Protein AF-A0A219AIZ8-F1 (afdb_monomer_lite)

Secondary structure (DSSP, 8-state):
----HHHHHHHHHHHHTTS-HHHHHHHHHHHHTT-SS-HHHHHHHHHTTTTSGGG-GGGS--HHHHHHHHHHHHHS----

Structure (mmCIF, N/CA/C/O backbone):
data_AF-A0A219AIZ8-F1
#
_entry.id   AF-A0A219AIZ8-F1
#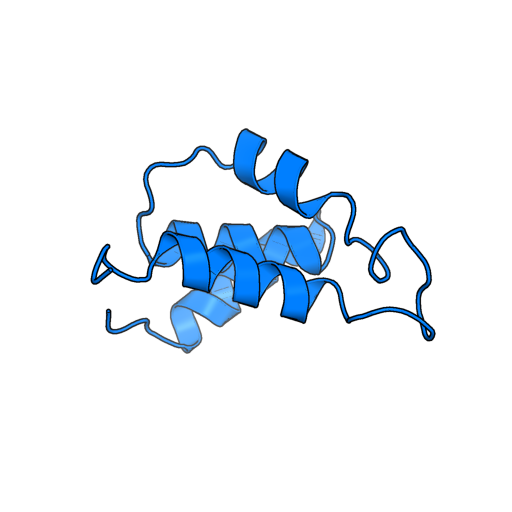
loop_
_atom_site.group_PDB
_atom_site.id
_atom_site.type_symbol
_atom_site.label_atom_id
_atom_site.label_alt_id
_atom_site.label_comp_id
_atom_site.label_asym_id
_atom_site.label_entity_id
_atom_site.label_seq_id
_atom_site.pdbx_PDB_ins_code
_atom_site.Cartn_x
_atom_site.Cartn_y
_atom_site.Cartn_z
_atom_site.occupancy
_atom_site.B_iso_or_equiv
_atom_site.auth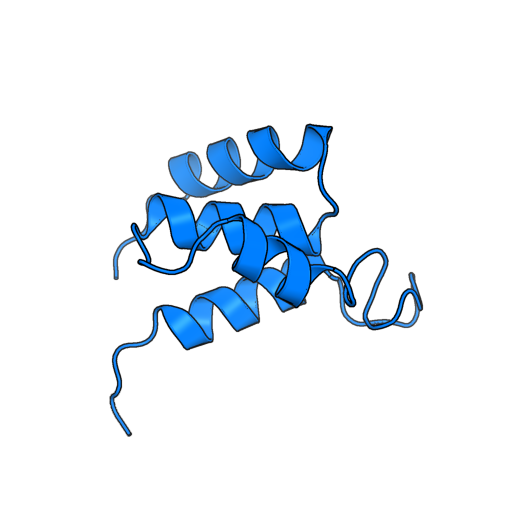_seq_id
_atom_site.auth_comp_id
_atom_site.auth_asym_id
_atom_site.auth_atom_id
_atom_site.pdbx_PDB_model_num
ATOM 1 N N . MET A 1 1 ? -16.552 -6.084 5.453 1.00 65.62 1 MET A N 1
ATOM 2 C CA . MET A 1 1 ? -15.992 -4.812 5.972 1.00 65.62 1 MET A CA 1
ATOM 3 C C . MET A 1 1 ? -16.451 -3.647 5.098 1.00 65.62 1 MET A C 1
ATOM 5 O O . MET A 1 1 ? -16.482 -3.821 3.888 1.00 65.62 1 MET A O 1
ATOM 9 N N . ASP A 1 2 ? -16.807 -2.495 5.676 1.00 77.50 2 ASP A N 1
ATOM 10 C CA . 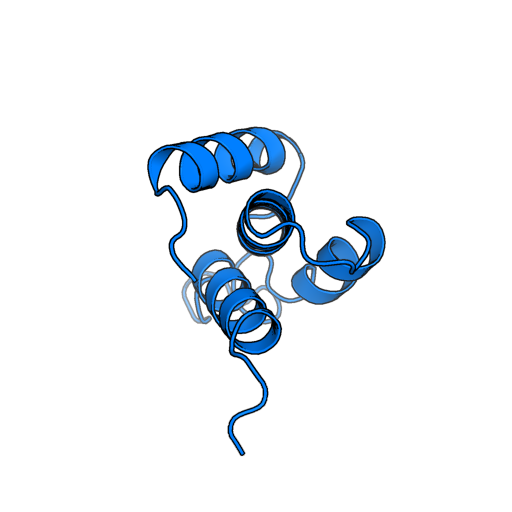ASP A 1 2 ? -17.228 -1.303 4.917 1.00 77.50 2 ASP A CA 1
ATOM 11 C C . ASP A 1 2 ? -16.118 -0.236 4.976 1.00 77.50 2 ASP A C 1
ATOM 13 O O . ASP A 1 2 ? -15.908 0.411 6.004 1.00 77.50 2 ASP A O 1
ATOM 17 N N . LEU A 1 3 ? -15.320 -0.124 3.907 1.00 84.56 3 LEU A N 1
ATOM 18 C CA . LEU A 1 3 ? -14.191 0.810 3.826 1.00 84.56 3 LEU A CA 1
ATOM 19 C C . LEU A 1 3 ? -14.625 2.107 3.140 1.00 84.56 3 LEU A C 1
ATOM 21 O O . LEU A 1 3 ? -15.108 2.103 2.008 1.00 84.56 3 LEU A O 1
ATOM 25 N N . ASN A 1 4 ? -14.374 3.247 3.787 1.00 92.06 4 ASN A N 1
ATOM 26 C CA . ASN A 1 4 ? -14.612 4.547 3.171 1.00 92.06 4 ASN A CA 1
ATOM 27 C C . ASN A 1 4 ? -13.600 4.796 2.041 1.00 92.06 4 ASN A C 1
ATOM 29 O O . ASN A 1 4 ? -12.409 5.001 2.289 1.00 92.06 4 ASN A O 1
ATOM 33 N N . SER A 1 5 ? -14.085 4.828 0.800 1.00 92.25 5 SER A N 1
ATOM 34 C CA . SER A 1 5 ? -13.246 4.983 -0.393 1.00 92.25 5 SER A CA 1
ATOM 35 C C . SER A 1 5 ? -12.410 6.266 -0.398 1.00 92.25 5 SER A C 1
ATOM 37 O O . SER A 1 5 ? -11.260 6.232 -0.833 1.00 92.25 5 SER A O 1
ATOM 39 N N . LYS A 1 6 ? -12.928 7.379 0.144 1.00 95.75 6 LYS A N 1
ATOM 40 C CA . LYS A 1 6 ? -12.174 8.640 0.249 1.00 95.75 6 LYS A CA 1
ATOM 41 C C . LYS A 1 6 ? -11.025 8.524 1.245 1.00 95.75 6 LYS A C 1
ATOM 43 O O . LYS A 1 6 ? -9.918 8.951 0.938 1.00 95.75 6 LYS A O 1
ATOM 48 N N . SER A 1 7 ? -11.269 7.918 2.408 1.00 95.44 7 SER A N 1
ATOM 49 C CA . SER A 1 7 ? -10.226 7.698 3.418 1.00 95.44 7 SER A CA 1
ATOM 50 C C . SER A 1 7 ? -9.121 6.777 2.900 1.00 95.44 7 SER A C 1
ATOM 52 O O . SER A 1 7 ? -7.942 7.045 3.130 1.00 95.44 7 SER A O 1
ATOM 54 N N . VAL A 1 8 ? -9.492 5.725 2.160 1.00 96.00 8 VAL A N 1
ATOM 55 C CA . VAL A 1 8 ? -8.535 4.832 1.489 1.00 96.00 8 VAL A CA 1
ATOM 56 C C . VAL A 1 8 ? -7.708 5.601 0.463 1.00 96.00 8 VAL A C 1
ATOM 58 O O . VAL A 1 8 ? -6.480 5.550 0.511 1.00 96.00 8 VAL A O 1
ATOM 61 N N . GLU A 1 9 ? -8.351 6.347 -0.438 1.00 97.06 9 GLU A N 1
ATOM 62 C CA . GLU A 1 9 ? -7.647 7.115 -1.467 1.00 97.06 9 GLU A C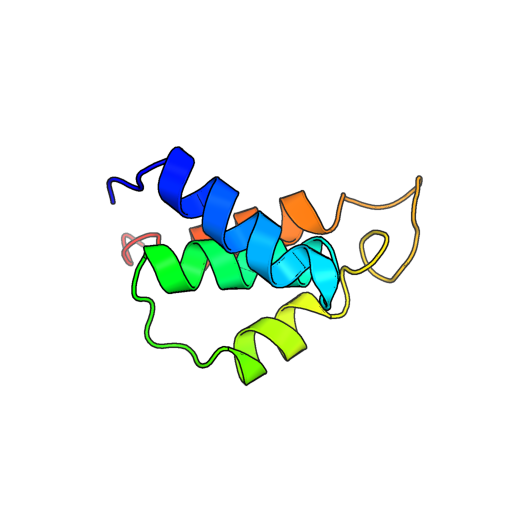A 1
ATOM 63 C C . GLU A 1 9 ? -6.667 8.122 -0.851 1.00 97.06 9 GLU A C 1
ATOM 65 O O . GLU A 1 9 ? -5.500 8.181 -1.252 1.00 97.06 9 GLU A O 1
ATOM 70 N N . GLU A 1 10 ? -7.113 8.889 0.145 1.00 97.81 10 GLU A N 1
ATOM 71 C CA . GLU A 1 10 ? -6.281 9.876 0.828 1.00 97.81 10 GLU A CA 1
ATOM 72 C C . GLU A 1 10 ? -5.060 9.218 1.476 1.00 97.81 10 GLU A C 1
ATOM 74 O O . GLU A 1 10 ? -3.929 9.684 1.300 1.00 97.81 10 GLU A O 1
ATOM 79 N N . LYS A 1 11 ? -5.260 8.080 2.149 1.00 97.19 11 LYS A N 1
ATOM 80 C CA . LYS A 1 11 ? -4.167 7.347 2.783 1.00 97.19 11 LYS A CA 1
ATOM 81 C C . LYS A 1 11 ? -3.171 6.793 1.759 1.00 97.19 11 LYS A C 1
ATOM 83 O O . LYS A 1 11 ? -1.961 6.934 1.940 1.00 97.19 11 LYS A O 1
ATOM 88 N N . ILE A 1 12 ? -3.650 6.226 0.650 1.00 97.94 12 ILE A N 1
ATOM 89 C CA . ILE A 1 12 ? -2.785 5.744 -0.439 1.00 97.94 12 ILE A CA 1
ATOM 90 C C . ILE A 1 12 ? -1.966 6.903 -1.024 1.00 97.94 12 ILE A C 1
ATOM 92 O O . ILE A 1 12 ? -0.757 6.758 -1.236 1.00 97.94 12 ILE A O 1
ATOM 96 N N . ARG A 1 13 ? -2.587 8.069 -1.250 1.00 97.75 13 ARG A N 1
ATOM 97 C CA . ARG A 1 13 ? -1.899 9.265 -1.767 1.00 97.75 13 ARG A CA 1
ATOM 98 C C . ARG A 1 13 ? -0.803 9.755 -0.823 1.00 97.75 13 ARG A C 1
ATOM 100 O O . ARG A 1 13 ? 0.279 10.080 -1.308 1.00 97.75 13 ARG A O 1
ATOM 107 N N . GLN A 1 14 ? -1.041 9.748 0.490 1.00 97.62 14 GLN A N 1
ATOM 108 C CA . GLN A 1 14 ? -0.024 10.101 1.491 1.00 97.62 14 GLN A CA 1
ATOM 109 C C . GLN A 1 14 ? 1.220 9.208 1.364 1.00 97.62 14 GLN A C 1
ATOM 111 O O . GLN A 1 14 ? 2.340 9.715 1.305 1.00 97.62 14 GLN A O 1
ATOM 116 N N . TYR A 1 15 ? 1.039 7.889 1.232 1.00 97.56 15 TYR A N 1
ATOM 117 C CA . TYR A 1 15 ? 2.162 6.960 1.066 1.00 97.56 15 TYR A CA 1
ATOM 118 C C . TYR A 1 15 ? 2.836 7.043 -0.300 1.00 97.56 15 TYR A C 1
ATOM 120 O O . TYR A 1 15 ? 4.031 6.760 -0.411 1.00 97.56 15 TYR A O 1
ATOM 128 N N . ARG A 1 16 ? 2.105 7.403 -1.359 1.00 97.06 16 ARG A N 1
ATOM 129 C CA . ARG A 1 16 ? 2.638 7.396 -2.730 1.00 97.06 16 ARG A CA 1
ATOM 130 C C . ARG A 1 16 ? 3.798 8.364 -2.940 1.00 97.06 16 ARG A C 1
ATOM 132 O O . ARG A 1 16 ? 4.608 8.136 -3.836 1.00 97.06 16 ARG A O 1
ATOM 139 N N . VAL A 1 17 ? 3.912 9.384 -2.092 1.00 96.06 17 VAL A N 1
ATOM 140 C CA . VAL A 1 17 ? 5.013 10.357 -2.110 1.00 96.06 17 VAL A CA 1
ATOM 141 C C . VAL A 1 17 ? 6.375 9.694 -1.857 1.00 96.06 17 VAL A C 1
ATOM 143 O O . VAL A 1 17 ? 7.377 10.144 -2.402 1.00 96.06 17 VAL A O 1
ATOM 146 N N . PHE A 1 18 ? 6.429 8.615 -1.068 1.00 95.69 18 PHE A N 1
ATOM 147 C CA . PHE A 1 18 ? 7.689 7.985 -0.641 1.00 95.69 18 PHE A CA 1
ATOM 148 C C . PHE A 1 18 ? 7.706 6.447 -0.738 1.00 95.69 18 PHE A C 1
ATOM 150 O O . PHE A 1 18 ? 8.687 5.815 -0.342 1.00 95.69 18 PHE A O 1
ATOM 157 N N . LYS A 1 19 ? 6.641 5.825 -1.257 1.00 97.06 19 LYS A N 1
ATOM 158 C CA . LYS A 1 19 ? 6.521 4.372 -1.469 1.00 97.06 19 LYS A CA 1
ATOM 159 C C . LYS A 1 19 ? 6.124 4.039 -2.910 1.00 97.06 19 LYS A C 1
ATOM 161 O O . LYS A 1 19 ? 5.592 4.881 -3.645 1.00 97.06 19 LYS A O 1
ATOM 166 N N . SER A 1 20 ? 6.381 2.797 -3.323 1.00 96.75 20 SER A N 1
ATOM 167 C CA . SER A 1 20 ? 5.910 2.284 -4.615 1.00 96.75 20 SER A CA 1
ATOM 168 C C . SER A 1 20 ? 4.381 2.192 -4.659 1.00 96.75 20 SER A C 1
ATOM 170 O O . SER A 1 20 ? 3.721 2.145 -3.625 1.00 96.75 20 SER A O 1
ATOM 172 N N . CYS A 1 21 ? 3.802 2.100 -5.858 1.00 96.81 21 CYS A N 1
ATOM 173 C CA . CYS A 1 21 ? 2.354 1.947 -6.022 1.00 96.81 21 CYS A CA 1
ATOM 174 C C . CYS A 1 21 ? 1.785 0.713 -5.292 1.00 96.81 21 CYS A C 1
ATOM 176 O O . CYS A 1 21 ? 0.728 0.813 -4.670 1.00 96.81 21 CYS A O 1
ATOM 178 N N . SER A 1 22 ? 2.501 -0.417 -5.306 1.00 97.50 22 SER A N 1
ATOM 179 C CA . SER A 1 22 ? 2.124 -1.637 -4.583 1.00 97.50 22 SER A CA 1
ATOM 180 C C . SER A 1 22 ? 2.133 -1.444 -3.070 1.00 97.50 22 SER A C 1
ATOM 182 O O . SER A 1 22 ? 1.168 -1.794 -2.392 1.00 97.50 22 SER A O 1
ATOM 184 N N . GLN A 1 23 ? 3.196 -0.834 -2.543 1.00 98.06 23 GLN A N 1
ATOM 185 C CA . GLN A 1 23 ? 3.349 -0.555 -1.118 1.00 98.06 23 GLN A CA 1
ATOM 186 C C . GLN A 1 23 ? 2.289 0.430 -0.632 1.00 98.06 23 GLN A C 1
ATOM 188 O O . GLN A 1 23 ? 1.608 0.149 0.348 1.00 98.06 23 GLN A O 1
ATOM 193 N N . SER A 1 24 ? 2.117 1.560 -1.323 1.00 98.19 24 SER A N 1
ATOM 194 C CA . SER A 1 24 ? 1.138 2.582 -0.942 1.00 98.19 24 SER A CA 1
ATOM 195 C C . SER A 1 24 ? -0.278 2.024 -0.889 1.00 98.19 24 SER A C 1
ATOM 197 O O . SER A 1 24 ? -1.015 2.349 0.036 1.00 98.19 24 SER A O 1
ATOM 199 N N . THR A 1 25 ? -0.636 1.171 -1.853 1.00 97.88 25 THR A N 1
ATOM 200 C CA . THR A 1 25 ? -1.973 0.571 -1.928 1.00 97.88 25 THR A CA 1
ATOM 201 C C . THR A 1 25 ? -2.212 -0.404 -0.780 1.00 97.88 25 THR A C 1
ATOM 203 O O . THR A 1 25 ? -3.184 -0.240 -0.046 1.00 97.88 25 THR A O 1
ATOM 206 N N . LEU A 1 26 ? -1.300 -1.362 -0.572 1.00 97.81 26 LEU A N 1
ATOM 207 C CA . LEU A 1 26 ? -1.426 -2.354 0.501 1.00 97.81 26 LEU A CA 1
ATOM 208 C C . LEU A 1 26 ? -1.463 -1.690 1.886 1.00 97.81 26 LEU A C 1
ATOM 210 O O . LEU A 1 26 ? -2.354 -1.965 2.683 1.00 97.81 26 LEU A O 1
ATOM 214 N N . ILE A 1 27 ? -0.516 -0.789 2.167 1.00 97.38 27 ILE A N 1
ATOM 215 C CA . ILE A 1 27 ? -0.428 -0.116 3.471 1.00 97.38 27 ILE A CA 1
ATOM 216 C C . ILE A 1 27 ? -1.657 0.765 3.692 1.00 97.38 27 ILE A C 1
ATOM 218 O O . ILE A 1 27 ? -2.245 0.716 4.766 1.00 97.38 27 ILE A O 1
ATOM 222 N N . GLY A 1 28 ? -2.068 1.539 2.682 1.00 96.88 28 GLY A N 1
ATOM 223 C CA . GLY A 1 28 ? -3.218 2.430 2.805 1.00 96.88 28 GLY A CA 1
ATOM 224 C C . GLY A 1 28 ? -4.510 1.685 3.132 1.00 96.88 28 GLY A C 1
ATOM 225 O O . GLY A 1 28 ? -5.241 2.105 4.026 1.00 96.88 28 GLY A O 1
ATOM 226 N N . LEU A 1 29 ? -4.754 0.552 2.469 1.00 96.75 29 LEU A N 1
ATOM 227 C CA . LEU A 1 29 ? -5.907 -0.305 2.753 1.00 96.75 29 LEU A CA 1
ATOM 228 C C . LEU A 1 29 ? -5.831 -0.921 4.151 1.00 96.75 29 LEU A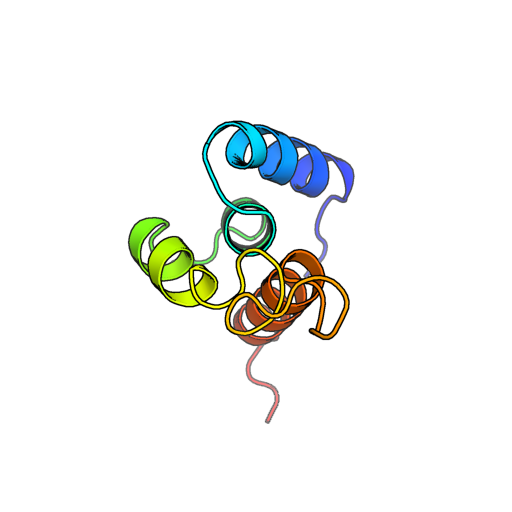 C 1
ATOM 230 O O . LEU A 1 29 ? -6.763 -0.756 4.935 1.00 96.75 29 LEU A O 1
ATOM 234 N N . CYS A 1 30 ? -4.719 -1.582 4.486 1.00 96.19 30 CYS A N 1
ATOM 235 C CA . CYS A 1 30 ? -4.558 -2.241 5.780 1.00 96.19 30 CYS A CA 1
ATOM 236 C C . CYS A 1 30 ? -4.635 -1.258 6.956 1.00 96.19 30 CYS A C 1
ATOM 238 O O . CYS A 1 30 ? -5.183 -1.608 7.995 1.00 96.19 30 CYS A O 1
ATOM 240 N N . GLU A 1 31 ? -4.135 -0.030 6.810 1.00 95.44 31 GLU A N 1
ATOM 241 C CA . GLU A 1 31 ? -4.248 0.976 7.868 1.00 95.44 31 GLU A CA 1
ATOM 242 C C . GLU A 1 31 ? -5.664 1.493 8.062 1.00 95.44 31 GLU A C 1
ATOM 244 O O . GLU A 1 31 ? -6.114 1.604 9.198 1.00 95.44 31 GLU A O 1
ATOM 249 N N . VAL A 1 32 ? -6.374 1.814 6.976 1.00 95.62 32 VAL A N 1
ATOM 250 C CA . VAL A 1 32 ? -7.770 2.268 7.081 1.00 95.62 32 VAL A CA 1
ATOM 251 C C . VAL A 1 32 ? -8.651 1.153 7.648 1.00 95.62 32 VAL A C 1
ATOM 253 O O . VAL A 1 32 ? -9.572 1.422 8.415 1.00 95.62 32 VAL A O 1
ATOM 256 N N . ALA A 1 33 ? -8.319 -0.097 7.334 1.00 93.88 33 ALA A N 1
ATOM 257 C CA . ALA A 1 33 ? -8.948 -1.281 7.894 1.00 93.88 33 ALA A CA 1
ATOM 258 C C . ALA A 1 33 ? -8.506 -1.618 9.334 1.00 93.88 33 ALA A C 1
ATOM 260 O O . ALA A 1 33 ? -9.039 -2.551 9.925 1.00 93.88 33 ALA A O 1
ATOM 261 N N . ASN A 1 34 ? -7.551 -0.887 9.920 1.00 93.12 34 ASN A N 1
ATOM 262 C CA . ASN A 1 34 ? -6.952 -1.186 11.228 1.00 93.12 34 ASN A CA 1
ATOM 263 C C . ASN A 1 34 ? -6.389 -2.620 11.347 1.00 93.12 34 ASN A C 1
ATOM 265 O O . ASN A 1 34 ? -6.420 -3.225 12.419 1.00 93.12 34 ASN A O 1
ATOM 269 N N . HIS A 1 35 ? -5.860 -3.171 10.254 1.00 93.69 35 HIS A N 1
ATOM 270 C CA . HIS A 1 35 ? -5.246 -4.494 10.247 1.00 93.69 35 HIS A CA 1
ATOM 271 C C . HIS A 1 35 ? -3.975 -4.507 11.127 1.00 93.69 35 HIS A C 1
ATOM 273 O O . HIS A 1 35 ? -3.154 -3.591 11.033 1.00 93.69 35 HIS A O 1
ATOM 279 N N . PRO A 1 36 ? -3.747 -5.544 11.958 1.00 94.12 36 PRO A N 1
ATOM 280 C CA . PRO A 1 36 ? -2.695 -5.531 12.982 1.00 94.12 36 PRO A CA 1
ATOM 281 C C . PRO A 1 36 ? -1.263 -5.668 12.438 1.00 94.12 36 PRO A C 1
ATOM 283 O O . PRO A 1 36 ? -0.293 -5.501 13.181 1.00 94.12 36 PRO A O 1
ATOM 286 N N . MET A 1 37 ? -1.087 -6.007 11.157 1.00 95.12 37 MET A N 1
ATOM 287 C CA . MET A 1 37 ? 0.247 -6.164 10.571 1.00 95.12 37 MET A CA 1
ATOM 288 C C . MET A 1 37 ? 0.984 -4.823 10.474 1.00 95.12 37 MET A C 1
ATOM 290 O O . MET A 1 37 ? 0.465 -3.842 9.950 1.00 95.12 37 MET A O 1
ATOM 294 N N . SER A 1 38 ? 2.242 -4.798 10.921 1.00 96.44 38 SER A N 1
ATOM 295 C CA . SER A 1 38 ? 3.049 -3.578 10.903 1.00 96.44 38 SER A CA 1
ATOM 296 C C . SER A 1 38 ? 3.317 -3.064 9.486 1.00 96.44 38 SER A C 1
ATOM 298 O O . SER A 1 38 ? 3.575 -3.840 8.558 1.00 96.44 38 SER A O 1
ATOM 300 N N . GLN A 1 39 ? 3.378 -1.736 9.336 1.00 95.00 39 GLN A N 1
ATOM 301 C CA . GLN A 1 39 ? 3.717 -1.091 8.063 1.00 95.00 39 GLN A CA 1
ATOM 302 C C . GLN A 1 39 ? 5.020 -1.625 7.451 1.00 95.00 39 GLN A C 1
ATOM 304 O O . GLN A 1 39 ? 5.113 -1.767 6.236 1.00 95.00 39 GLN A O 1
ATOM 309 N N . ALA A 1 40 ? 6.034 -1.924 8.272 1.00 96.12 40 ALA A N 1
ATOM 310 C CA . ALA A 1 40 ? 7.318 -2.438 7.798 1.00 96.12 40 ALA A CA 1
ATOM 311 C C . ALA A 1 40 ? 7.175 -3.809 7.115 1.00 96.12 40 ALA A C 1
ATOM 313 O O . ALA A 1 40 ? 7.769 -4.030 6.058 1.00 96.12 40 ALA A O 1
ATOM 314 N N . ARG A 1 41 ? 6.350 -4.706 7.674 1.00 97.06 41 ARG A N 1
ATOM 315 C CA . ARG A 1 41 ? 6.063 -6.014 7.065 1.00 97.06 41 ARG A CA 1
ATOM 316 C C . ARG A 1 41 ? 5.251 -5.866 5.783 1.00 97.06 41 ARG A C 1
ATOM 318 O O . ARG A 1 41 ? 5.625 -6.456 4.775 1.00 97.06 41 ARG A O 1
ATOM 325 N N . LEU A 1 42 ? 4.222 -5.017 5.791 1.00 97.19 42 LEU A N 1
ATOM 326 C CA . LEU A 1 42 ? 3.433 -4.704 4.593 1.00 97.19 42 LEU A CA 1
ATOM 327 C C . LEU A 1 42 ? 4.313 -4.104 3.479 1.00 97.19 42 LEU A C 1
ATOM 329 O O . LEU A 1 42 ? 4.233 -4.521 2.326 1.00 97.19 42 LEU A O 1
ATOM 333 N N . CYS A 1 43 ? 5.226 -3.186 3.823 1.00 96.31 43 CYS A N 1
ATOM 334 C CA . CYS A 1 43 ? 6.200 -2.614 2.888 1.00 96.31 43 CYS A CA 1
ATOM 335 C C . CYS A 1 43 ? 7.095 -3.684 2.258 1.00 96.31 43 CYS A C 1
ATOM 337 O O . CYS A 1 43 ? 7.329 -3.646 1.048 1.00 96.31 43 CYS A O 1
ATOM 339 N N . ALA A 1 44 ? 7.643 -4.581 3.083 1.00 96.81 44 ALA A N 1
ATOM 340 C CA . ALA A 1 44 ? 8.534 -5.640 2.626 1.00 96.81 44 ALA A CA 1
ATOM 341 C C . ALA A 1 44 ? 7.794 -6.593 1.680 1.00 96.81 44 ALA A C 1
ATOM 343 O O . ALA A 1 44 ? 8.285 -6.870 0.587 1.00 96.81 44 ALA A O 1
ATOM 344 N N . LEU A 1 45 ? 6.578 -6.994 2.054 1.00 95.81 45 LEU A N 1
ATOM 345 C CA . LEU A 1 45 ? 5.737 -7.900 1.280 1.00 95.81 45 LEU A CA 1
ATOM 346 C C . LEU A 1 45 ? 5.339 -7.302 -0.077 1.00 95.81 45 LEU A C 1
ATOM 348 O O . LEU A 1 45 ? 5.414 -7.981 -1.096 1.00 95.81 45 LEU A O 1
ATOM 352 N N . ALA A 1 46 ? 5.005 -6.011 -0.122 1.00 96.44 46 ALA A N 1
ATOM 353 C CA . ALA A 1 46 ? 4.631 -5.346 -1.367 1.00 96.44 46 ALA A CA 1
ATOM 354 C C . ALA A 1 46 ? 5.821 -4.896 -2.243 1.00 96.44 46 ALA A C 1
ATOM 356 O O . ALA A 1 46 ? 5.609 -4.467 -3.383 1.00 96.44 46 ALA A O 1
ATOM 357 N N . SER A 1 47 ? 7.061 -4.949 -1.738 1.00 95.06 47 SER A N 1
ATOM 358 C CA . SER A 1 47 ? 8.235 -4.384 -2.427 1.00 95.06 47 SER A CA 1
ATOM 359 C C . SER A 1 47 ? 8.519 -5.040 -3.784 1.00 95.06 47 SER A C 1
ATOM 361 O O . SER A 1 47 ? 8.816 -4.334 -4.748 1.00 95.06 47 SER A O 1
ATOM 363 N N . GLY A 1 48 ? 8.326 -6.358 -3.892 1.00 93.69 48 GLY A N 1
ATOM 364 C CA . GLY A 1 48 ? 8.571 -7.135 -5.113 1.00 93.69 48 GLY A CA 1
ATOM 365 C C . GLY A 1 48 ? 7.591 -6.873 -6.264 1.00 93.69 48 GLY A C 1
ATOM 366 O O . GLY A 1 48 ? 7.792 -7.380 -7.362 1.00 93.69 48 GLY A O 1
ATOM 367 N N . PHE A 1 49 ? 6.542 -6.079 -6.036 1.00 95.88 49 PHE A N 1
ATOM 368 C CA . PHE A 1 49 ? 5.539 -5.728 -7.050 1.00 95.88 49 PHE A CA 1
ATOM 369 C C . PHE A 1 49 ? 5.668 -4.279 -7.539 1.00 95.88 49 PHE A C 1
ATOM 371 O O . PHE A 1 49 ? 4.794 -3.770 -8.246 1.00 95.88 49 PHE A O 1
ATOM 378 N N . SER A 1 50 ? 6.723 -3.571 -7.125 1.00 94.06 50 SER A N 1
ATOM 379 C CA . SER A 1 50 ? 6.982 -2.213 -7.596 1.00 94.06 50 SER A CA 1
ATOM 380 C C . SER A 1 50 ? 7.323 -2.219 -9.085 1.00 94.06 50 SER A C 1
ATOM 382 O O . SER A 1 50 ? 8.277 -2.871 -9.492 1.00 94.06 50 SER A O 1
ATOM 384 N N . GLY A 1 51 ? 6.581 -1.438 -9.878 1.00 91.81 51 GLY A N 1
ATOM 385 C CA . GLY A 1 51 ? 6.784 -1.377 -11.327 1.00 91.81 51 GLY A CA 1
ATOM 386 C C . GLY A 1 51 ? 6.355 -2.658 -12.037 1.00 91.81 51 GLY A C 1
ATOM 387 O O . GLY A 1 51 ? 7.043 -3.082 -12.945 1.00 91.81 51 GLY A O 1
ATOM 388 N N . GLY A 1 52 ? 5.265 -3.295 -11.605 1.00 89.38 52 GLY A N 1
ATOM 389 C CA . GLY A 1 52 ? 4.849 -4.606 -12.116 1.00 89.38 52 GLY A CA 1
ATOM 390 C C . GLY A 1 52 ? 5.438 -5.747 -11.284 1.00 89.38 52 GLY A C 1
ATOM 391 O O . GLY A 1 52 ? 6.398 -5.548 -10.538 1.00 89.38 52 GLY A O 1
ATOM 392 N N . ILE A 1 53 ? 4.846 -6.941 -11.353 1.00 87.94 53 ILE A N 1
ATOM 393 C CA . ILE A 1 53 ? 5.379 -8.119 -10.649 1.00 87.94 53 ILE A CA 1
ATOM 394 C C . ILE A 1 53 ? 6.838 -8.371 -11.055 1.00 87.94 53 ILE A C 1
ATOM 396 O O . ILE A 1 53 ? 7.137 -8.552 -12.227 1.00 87.94 53 ILE A O 1
ATOM 400 N N . GLY A 1 54 ? 7.767 -8.323 -10.098 1.00 85.00 54 GLY A N 1
ATOM 401 C CA . GLY A 1 54 ? 9.199 -8.462 -10.381 1.00 85.00 54 GLY A CA 1
ATOM 402 C C . GLY A 1 54 ? 9.822 -7.304 -11.173 1.00 85.00 54 GLY A C 1
ATOM 403 O O . GLY A 1 54 ? 10.930 -7.462 -11.675 1.00 85.00 54 GLY A O 1
ATOM 404 N N . GLY A 1 55 ? 9.147 -6.155 -11.293 1.00 88.00 55 GLY A N 1
ATOM 405 C CA . GLY A 1 55 ? 9.651 -5.013 -12.058 1.00 88.00 55 GLY A CA 1
ATOM 406 C C . GLY A 1 55 ? 9.564 -5.197 -13.575 1.00 88.00 55 GLY A C 1
ATOM 407 O O . GLY A 1 55 ? 10.407 -4.676 -14.296 1.00 88.00 55 GLY A O 1
ATOM 408 N N . THR A 1 56 ? 8.585 -5.956 -14.074 1.00 92.19 56 THR A N 1
ATOM 409 C CA . THR A 1 56 ? 8.373 -6.177 -15.520 1.00 92.19 56 THR A CA 1
ATOM 410 C C . THR A 1 56 ? 7.637 -5.029 -16.224 1.00 92.19 56 THR A C 1
ATOM 412 O O . THR A 1 56 ? 7.425 -5.075 -17.432 1.00 92.19 56 THR A O 1
ATOM 415 N N . PHE A 1 57 ? 7.242 -3.995 -15.483 1.00 88.06 57 PHE A N 1
ATOM 416 C CA . PHE A 1 57 ? 6.549 -2.793 -15.947 1.00 88.06 57 PHE A CA 1
ATOM 417 C C . PHE A 1 57 ? 5.310 -3.121 -16.782 1.00 88.06 57 PHE A C 1
ATOM 419 O O . PHE A 1 57 ? 4.381 -3.741 -16.262 1.00 88.06 57 PHE A O 1
ATOM 426 N N . ASP A 1 58 ? 5.300 -2.703 -18.047 1.00 87.81 58 ASP A N 1
ATOM 427 C CA . ASP A 1 58 ? 4.161 -2.804 -18.961 1.00 87.81 58 ASP A CA 1
ATOM 428 C C . ASP A 1 58 ? 3.764 -4.255 -19.276 1.00 87.81 58 ASP A C 1
ATOM 430 O O . ASP A 1 58 ? 2.641 -4.507 -19.708 1.00 87.81 58 ASP A O 1
ATOM 434 N N . GLU A 1 59 ? 4.653 -5.219 -19.020 1.00 87.94 59 GLU A N 1
ATOM 435 C CA . GLU A 1 59 ? 4.390 -6.646 -19.238 1.00 87.94 59 GLU A CA 1
ATOM 436 C C . GLU A 1 59 ? 3.865 -7.364 -17.983 1.00 87.94 59 GLU A C 1
ATOM 438 O O . GLU A 1 59 ? 3.483 -8.533 -18.039 1.00 87.94 59 GLU A O 1
ATOM 443 N N . GLY A 1 60 ? 3.861 -6.693 -16.826 1.00 86.25 60 GLY A N 1
ATOM 444 C CA . GLY A 1 60 ? 3.454 -7.277 -15.548 1.00 86.25 60 GLY A CA 1
ATOM 445 C C . GLY A 1 60 ? 2.080 -6.865 -15.055 1.00 86.25 60 GLY A C 1
ATOM 446 O O . GLY A 1 60 ? 1.547 -5.809 -15.390 1.00 86.25 60 GLY A O 1
ATOM 447 N N . THR A 1 61 ? 1.551 -7.647 -14.113 1.00 93.38 61 THR A N 1
ATOM 448 C CA . THR A 1 61 ? 0.400 -7.223 -13.310 1.00 93.38 61 THR A CA 1
ATOM 449 C C . THR A 1 61 ? 0.740 -5.950 -12.537 1.00 93.38 61 THR A C 1
ATOM 451 O O . THR A 1 61 ? 1.748 -5.896 -11.828 1.00 93.38 61 THR A O 1
ATOM 454 N N . CYS A 1 62 ? -0.123 -4.937 -12.645 1.00 95.12 62 CYS A N 1
ATOM 455 C CA . CYS A 1 62 ? 0.035 -3.654 -11.966 1.00 95.12 62 CYS A CA 1
ATOM 456 C C . CYS A 1 62 ? 0.265 -3.835 -10.458 1.00 95.12 62 CYS A C 1
ATOM 458 O O . CYS A 1 62 ? -0.556 -4.418 -9.753 1.00 95.12 62 CYS A O 1
ATOM 460 N N . GLY A 1 63 ? 1.350 -3.252 -9.943 1.00 96.12 63 GLY A N 1
ATOM 461 C CA . GLY A 1 63 ? 1.706 -3.362 -8.530 1.00 96.12 63 GLY A CA 1
ATOM 462 C C . GLY A 1 63 ? 0.625 -2.862 -7.573 1.00 96.12 63 GLY A C 1
ATOM 463 O O . GLY A 1 63 ? 0.413 -3.470 -6.528 1.00 96.12 63 GLY A O 1
ATOM 464 N N . ALA A 1 64 ? -0.083 -1.783 -7.927 1.00 96.75 64 ALA A N 1
ATOM 465 C CA . ALA A 1 64 ? -1.193 -1.273 -7.121 1.00 96.75 64 ALA A CA 1
ATOM 466 C C . ALA A 1 64 ? -2.333 -2.296 -7.022 1.00 96.75 64 ALA A C 1
ATOM 468 O O . ALA A 1 64 ? -2.823 -2.558 -5.928 1.00 96.75 64 ALA A O 1
ATOM 469 N N . LEU A 1 65 ? -2.695 -2.924 -8.148 1.00 96.44 65 LEU A N 1
ATOM 470 C CA . LEU A 1 65 ? -3.704 -3.981 -8.182 1.00 96.44 65 LEU A CA 1
ATOM 471 C C . LEU A 1 65 ? -3.277 -5.170 -7.314 1.00 96.44 65 LEU A C 1
ATOM 473 O O . LEU A 1 65 ? -4.055 -5.625 -6.482 1.00 96.44 65 LEU A O 1
ATOM 477 N N . THR A 1 66 ? -2.028 -5.623 -7.440 1.00 96.25 66 THR A N 1
ATOM 478 C CA . THR A 1 66 ? -1.497 -6.705 -6.600 1.00 96.25 66 THR A CA 1
ATOM 479 C C . THR A 1 66 ? -1.533 -6.345 -5.113 1.00 96.25 66 THR A C 1
ATOM 481 O O . THR A 1 66 ? -1.949 -7.158 -4.295 1.00 96.25 66 THR A O 1
ATOM 484 N N . GLY A 1 67 ? -1.158 -5.114 -4.750 1.00 96.81 67 GLY A N 1
ATOM 485 C CA . GLY A 1 67 ? -1.243 -4.631 -3.369 1.00 96.81 67 GLY A CA 1
ATOM 486 C C . GLY A 1 67 ? -2.674 -4.630 -2.821 1.00 96.81 67 GLY A C 1
ATOM 487 O O . GLY A 1 67 ? -2.879 -5.003 -1.669 1.00 96.81 67 GLY A O 1
ATOM 488 N N . ALA A 1 68 ? -3.661 -4.269 -3.646 1.00 96.25 68 ALA A N 1
ATOM 489 C CA . ALA A 1 68 ? -5.072 -4.322 -3.269 1.00 96.25 68 ALA A CA 1
ATOM 490 C C . ALA A 1 68 ? -5.579 -5.759 -3.082 1.00 96.25 68 ALA A C 1
ATOM 492 O O . ALA A 1 68 ? -6.275 -6.027 -2.108 1.00 96.25 68 ALA A O 1
ATOM 493 N N . LEU A 1 69 ? -5.200 -6.688 -3.966 1.00 95.75 69 LEU A N 1
ATOM 494 C CA . LEU A 1 69 ? -5.578 -8.103 -3.851 1.00 95.75 69 LEU A CA 1
ATOM 495 C C . LEU A 1 69 ? -4.984 -8.762 -2.601 1.00 95.75 69 LEU A C 1
ATOM 497 O O . LEU A 1 69 ? -5.661 -9.529 -1.927 1.00 95.75 69 LEU A O 1
ATOM 501 N N . ILE A 1 70 ? -3.739 -8.432 -2.259 1.00 95.56 70 ILE A N 1
ATOM 502 C CA . ILE A 1 70 ? -3.119 -8.899 -1.014 1.00 95.56 70 ILE A CA 1
ATOM 503 C C . ILE A 1 70 ? -3.873 -8.345 0.198 1.00 95.56 70 ILE A C 1
ATOM 505 O O . ILE A 1 70 ? -4.147 -9.089 1.133 1.00 95.56 70 ILE A O 1
ATOM 509 N N . ALA A 1 71 ? -4.211 -7.051 0.183 1.00 95.31 71 ALA A N 1
ATOM 510 C CA . ALA A 1 71 ? -4.986 -6.446 1.260 1.00 95.31 71 ALA A CA 1
ATOM 511 C C . ALA A 1 71 ? -6.347 -7.135 1.409 1.00 95.31 71 ALA A C 1
ATOM 513 O O . ALA A 1 71 ? -6.744 -7.428 2.527 1.00 95.31 71 ALA A O 1
ATOM 514 N N . LEU A 1 72 ? -7.026 -7.437 0.298 1.00 93.50 72 LEU A N 1
ATOM 515 C CA . LEU A 1 72 ? -8.282 -8.183 0.313 1.00 93.50 72 LEU A CA 1
ATOM 516 C C . LEU A 1 72 ? -8.112 -9.538 1.010 1.00 93.50 72 LEU A C 1
ATOM 518 O O . LEU A 1 72 ? -8.844 -9.807 1.948 1.00 93.50 72 LEU A O 1
ATOM 522 N N . GLY A 1 73 ? -7.088 -10.320 0.657 1.00 93.19 73 GLY A N 1
ATOM 523 C CA . GLY A 1 73 ? -6.827 -11.609 1.312 1.00 93.19 73 GLY A CA 1
ATOM 524 C C . GLY A 1 73 ? -6.450 -11.521 2.800 1.00 93.19 73 GLY A C 1
ATOM 525 O O . GLY A 1 73 ? -6.508 -12.526 3.494 1.00 93.19 73 GLY A O 1
ATOM 526 N N . PHE A 1 74 ? -6.053 -10.350 3.310 1.00 91.81 74 PHE A N 1
ATOM 527 C CA . PHE A 1 74 ? -5.863 -10.120 4.752 1.00 91.81 74 PHE A CA 1
ATOM 528 C C . PHE A 1 74 ? -7.135 -9.652 5.468 1.00 91.81 74 PHE A C 1
ATOM 530 O O . PHE A 1 74 ? -7.194 -9.700 6.694 1.00 91.81 74 PHE A O 1
ATOM 537 N N . LEU A 1 75 ? -8.085 -9.091 4.721 1.00 88.56 75 LEU A N 1
ATOM 538 C CA . LEU A 1 75 ? -9.286 -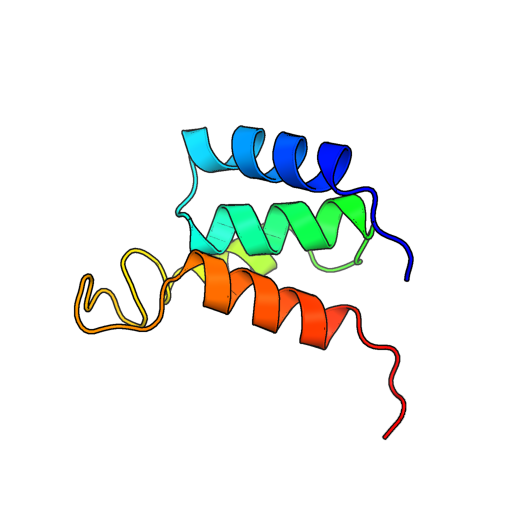8.441 5.246 1.00 88.56 75 LEU A CA 1
ATOM 539 C C . LEU A 1 75 ? -10.557 -9.263 5.026 1.00 88.56 75 LEU A C 1
ATOM 541 O O . LEU A 1 75 ? -11.588 -8.929 5.609 1.00 88.56 75 LEU A O 1
ATOM 545 N N . GLU A 1 76 ? -10.507 -10.282 4.172 1.00 84.81 76 GLU A N 1
ATOM 546 C CA . GLU A 1 76 ? -11.505 -11.342 4.154 1.00 84.81 76 GLU A CA 1
ATOM 547 C C . GLU A 1 76 ? -11.447 -12.070 5.502 1.00 84.81 76 GLU A C 1
ATOM 549 O O . GLU A 1 76 ? -10.380 -12.492 5.947 1.00 84.81 76 GLU A O 1
ATOM 554 N N . ASP A 1 77 ? -12.594 -12.148 6.181 1.00 66.25 77 ASP A N 1
ATOM 555 C CA . ASP A 1 77 ? -12.751 -13.011 7.348 1.00 66.25 77 ASP A CA 1
ATOM 556 C C . ASP A 1 77 ? -12.523 -14.463 6.895 1.00 66.25 77 ASP A C 1
ATOM 558 O O . ASP A 1 77 ? -12.918 -14.823 5.785 1.00 66.25 77 ASP A O 1
ATOM 562 N N . ASP A 1 78 ? -11.886 -15.283 7.738 1.00 57.62 78 ASP A N 1
ATOM 563 C CA . ASP A 1 78 ? -11.674 -16.720 7.510 1.00 57.62 78 ASP A CA 1
ATOM 564 C C . ASP A 1 78 ? -13.031 -17.465 7.396 1.00 57.62 78 ASP A C 1
ATOM 566 O O . ASP A 1 78 ? -13.460 -18.158 8.317 1.00 57.62 78 ASP A O 1
ATOM 570 N N . GLU A 1 79 ? -13.744 -17.328 6.278 1.00 49.03 79 GLU A N 1
ATOM 571 C CA . GLU A 1 79 ? -14.786 -18.258 5.833 1.00 49.03 79 GLU A CA 1
ATOM 572 C C . GLU A 1 79 ? -14.168 -19.198 4.786 1.00 49.03 79 GLU A C 1
ATOM 574 O O . GLU A 1 79 ? -14.369 -19.049 3.579 1.00 49.03 79 GLU A O 1
ATOM 579 N N . ILE A 1 80 ? -13.385 -20.173 5.263 1.00 50.34 80 ILE A N 1
ATOM 580 C CA . ILE A 1 80 ? -13.049 -21.401 4.520 1.00 50.34 80 ILE A CA 1
ATOM 581 C C . ILE A 1 80 ? -13.480 -22.606 5.350 1.00 50.34 80 ILE A C 1
ATOM 583 O O . ILE A 1 80 ? -13.064 -22.693 6.527 1.00 50.34 80 ILE A O 1
#

pLDDT: mean 91.98, std 9.81, range [49.03, 98.19]

Radius of gyration: 12.12 Å; chains: 1; bounding box: 27×32×32 Å

Sequence (80 aa):
MDLNSKSVEEKIRQYRVFKSCSQSTLIGLCEVANHPMSQARLCALASGFSGGIGGTFDEGTCGALTGALIALGFLEDDEI

Foldseek 3Di:
DDFDPVQLVVQLVVCVVPAALLLSLLLSLCVSVVPPDDSVVSRVVLVCQGLARNNPHPVHDHSNVVSNVVSVVSNPDPPD